Protein AF-A0AAV2GQ13-F1 (afdb_monomer)

Solvent-accessible surface area (backbone atoms only — not comparable to full-atom values): 5061 Å² total; per-residue (Å²): 142,62,77,64,59,57,55,53,52,53,50,52,58,65,60,68,72,74,78,79,79,81,74,79,75,75,78,78,60,85,71,58,46,65,40,53,84,94,63,47,54,60,59,53,18,54,78,59,78,42,50,54,66,58,43,45,67,63,28,78,90,59,55,64,94,68,63,49,62,70,42,75,39,45,69,79,88,128

Secondary structure (DSSP, 8-state):
--THHHHHHHHHHHHTTS-----------SS-EEPPTT--HHHHHHHTT--HHHHHHH-TT--GGG--TT-EE-----

Structure (mmCIF, N/CA/C/O backbone):
data_AF-A0AAV2GQ13-F1
#
_entry.id   AF-A0AAV2GQ13-F1
#
loop_
_atom_site.group_PDB
_atom_site.id
_atom_site.type_symbol
_atom_site.label_atom_id
_atom_site.label_alt_id
_atom_site.label_comp_id
_atom_site.label_asym_id
_atom_site.label_entity_id
_atom_site.label_seq_id
_atom_site.pdbx_PDB_ins_code
_atom_site.Cartn_x
_atom_site.Cartn_y
_atom_site.Cartn_z
_atom_site.occupancy
_atom_site.B_iso_or_equiv
_atom_site.auth_seq_id
_atom_site.auth_comp_id
_atom_site.auth_asym_id
_atom_site.auth_atom_id
_atom_site.pdbx_PDB_model_num
ATOM 1 N N . MET A 1 1 ? 36.605 -26.415 43.197 1.00 57.62 1 MET A N 1
ATOM 2 C CA . MET A 1 1 ? 35.569 -25.662 42.454 1.00 57.62 1 MET A CA 1
ATOM 3 C C . MET A 1 1 ? 36.271 -24.871 41.346 1.00 57.62 1 MET A C 1
ATOM 5 O O . MET A 1 1 ? 36.599 -23.707 41.521 1.00 57.62 1 MET A O 1
ATOM 9 N N . GLY A 1 2 ? 36.705 -25.572 40.295 1.00 49.69 2 GLY A N 1
ATOM 10 C CA . GLY A 1 2 ? 37.746 -25.113 39.369 1.00 49.69 2 GLY A CA 1
ATOM 11 C C . GLY A 1 2 ? 37.212 -24.317 38.181 1.00 49.69 2 GLY A C 1
ATOM 12 O O . GLY A 1 2 ? 36.034 -24.400 37.833 1.00 49.69 2 GLY A O 1
ATOM 13 N N . LYS A 1 3 ? 38.119 -23.557 37.568 1.00 55.47 3 LYS A N 1
ATOM 14 C CA . LYS A 1 3 ? 38.000 -22.611 36.439 1.00 55.47 3 LYS A CA 1
ATOM 15 C C . LYS A 1 3 ? 37.317 -23.164 35.169 1.00 55.47 3 LYS A C 1
ATOM 17 O O . LYS A 1 3 ? 37.098 -22.434 34.205 1.00 55.47 3 LYS A O 1
ATOM 22 N N . ASP A 1 4 ? 36.959 -24.437 35.186 1.00 60.28 4 ASP A N 1
ATOM 23 C CA . ASP A 1 4 ? 36.385 -25.224 34.096 1.00 60.28 4 ASP A CA 1
ATOM 24 C C . ASP A 1 4 ? 34.877 -24.955 33.954 1.00 60.28 4 ASP A C 1
ATOM 26 O O . ASP A 1 4 ? 34.357 -24.859 32.844 1.00 60.28 4 ASP A O 1
ATOM 30 N N . ASN A 1 5 ? 34.203 -24.680 35.077 1.00 50.81 5 ASN A N 1
ATOM 31 C CA . ASN A 1 5 ? 32.787 -24.296 35.114 1.00 50.81 5 ASN A CA 1
ATOM 32 C C . ASN A 1 5 ? 32.561 -22.877 34.568 1.00 50.81 5 ASN A C 1
ATOM 34 O O . ASN A 1 5 ? 31.524 -22.599 33.981 1.00 50.81 5 ASN A O 1
ATOM 38 N N . LEU A 1 6 ? 33.550 -21.984 34.711 1.00 58.53 6 LEU A N 1
ATOM 39 C CA . LEU A 1 6 ? 33.480 -20.613 34.193 1.00 58.53 6 LEU A CA 1
ATOM 40 C C . LEU A 1 6 ? 33.593 -20.584 32.662 1.00 58.53 6 LEU A C 1
ATOM 42 O O . LEU A 1 6 ? 32.888 -19.822 32.011 1.00 58.53 6 LEU A O 1
ATOM 46 N N . LYS A 1 7 ? 34.424 -21.462 32.081 1.00 59.88 7 LYS A N 1
ATOM 47 C CA . LYS A 1 7 ? 34.522 -21.639 30.623 1.00 59.88 7 LYS A CA 1
ATOM 48 C C . LYS A 1 7 ? 33.237 -22.222 30.035 1.00 59.88 7 LYS A C 1
ATOM 50 O O . LYS A 1 7 ? 32.793 -21.760 28.990 1.00 59.88 7 LYS A O 1
ATOM 55 N N . PHE A 1 8 ? 32.628 -23.189 30.725 1.00 61.19 8 PHE A N 1
ATOM 56 C CA . PHE A 1 8 ? 31.352 -23.783 30.318 1.00 61.19 8 PHE A CA 1
ATOM 57 C C . PHE A 1 8 ? 30.193 -22.778 30.391 1.00 61.19 8 PHE A C 1
ATOM 59 O O . PHE A 1 8 ? 29.415 -22.673 29.448 1.00 61.19 8 PHE A O 1
ATOM 66 N N . VAL A 1 9 ? 30.118 -21.981 31.463 1.00 62.12 9 VAL A N 1
ATOM 67 C CA . VAL A 1 9 ? 29.092 -20.935 31.635 1.00 62.12 9 VAL A CA 1
ATOM 68 C C . VAL A 1 9 ? 29.252 -19.806 30.606 1.00 62.12 9 VAL A C 1
ATOM 70 O O . VAL A 1 9 ? 28.258 -19.330 30.062 1.00 62.12 9 VAL A O 1
ATOM 73 N N . MET A 1 10 ? 30.486 -19.418 30.267 1.00 62.34 10 MET A N 1
ATOM 74 C CA . MET A 1 10 ? 30.754 -18.388 29.253 1.00 62.34 10 MET A CA 1
ATOM 75 C C . MET A 1 10 ? 30.450 -18.877 27.824 1.00 62.34 10 MET A C 1
ATOM 77 O O . MET A 1 10 ? 29.993 -18.095 26.995 1.00 62.34 10 MET A O 1
ATOM 81 N N . LEU A 1 11 ? 30.630 -20.176 27.547 1.00 58.44 11 LEU A N 1
ATOM 82 C CA . LEU A 1 11 ? 30.262 -20.800 26.270 1.00 58.44 11 LEU A CA 1
ATOM 83 C C . LEU A 1 11 ? 28.735 -20.865 26.089 1.00 58.44 11 LEU A C 1
ATOM 85 O O . LEU A 1 11 ? 28.229 -20.562 25.013 1.00 58.44 11 LEU A O 1
ATOM 89 N N . ILE A 1 12 ? 27.995 -21.199 27.151 1.00 62.25 12 ILE A N 1
ATOM 90 C CA . ILE A 1 12 ? 26.524 -21.249 27.130 1.00 62.25 12 ILE A CA 1
ATOM 91 C C . ILE A 1 12 ? 25.925 -19.842 26.935 1.00 62.25 12 ILE A C 1
ATOM 93 O O . ILE A 1 12 ? 24.968 -19.687 26.178 1.00 62.25 12 ILE A O 1
ATOM 97 N N . LEU A 1 13 ? 26.523 -18.802 27.532 1.00 60.78 13 LEU A N 1
ATOM 98 C CA . LEU A 1 13 ? 26.101 -17.403 27.353 1.00 60.78 13 LEU A CA 1
ATOM 99 C C . LEU A 1 13 ? 26.390 -16.842 25.947 1.00 60.78 13 LEU A C 1
ATOM 101 O O . LEU A 1 13 ? 25.610 -16.032 25.453 1.00 60.78 13 LEU A O 1
ATOM 105 N N . LEU A 1 14 ? 27.467 -17.278 25.285 1.00 59.31 14 LEU A N 1
ATOM 106 C CA . LEU A 1 14 ? 27.800 -16.851 23.916 1.00 59.31 14 LEU A CA 1
ATOM 107 C C . LEU A 1 14 ? 26.949 -17.545 22.841 1.00 59.31 14 LEU A C 1
ATOM 109 O O . LEU A 1 14 ? 26.661 -16.943 21.811 1.00 59.31 14 LEU A O 1
ATOM 113 N N . VAL A 1 15 ? 26.519 -18.787 23.079 1.00 60.62 15 VAL A N 1
ATOM 114 C CA . VAL A 1 15 ? 25.640 -19.529 22.155 1.00 60.62 15 VAL A CA 1
ATOM 115 C C . VAL A 1 15 ? 24.167 -19.128 22.338 1.00 60.62 15 VAL A C 1
ATOM 117 O O . VAL A 1 15 ? 23.412 -19.099 21.368 1.00 60.62 15 VAL A O 1
ATOM 120 N N . GLY A 1 16 ? 23.760 -18.751 23.557 1.00 56.19 16 GLY A N 1
ATOM 121 C CA . GLY A 1 16 ? 22.381 -18.365 23.883 1.00 56.19 16 GLY A CA 1
ATOM 122 C C . GLY A 1 16 ? 21.899 -17.024 23.308 1.00 56.19 16 GLY A C 1
ATOM 123 O O . GLY A 1 16 ? 20.696 -16.780 23.302 1.00 56.19 16 GLY A O 1
ATOM 124 N N . LEU A 1 17 ? 22.793 -16.168 22.796 1.00 57.62 17 LEU A N 1
ATOM 125 C CA . LEU A 1 17 ? 22.450 -14.837 22.260 1.00 57.62 17 LEU A CA 1
ATOM 126 C C . LEU A 1 17 ? 22.148 -14.829 20.742 1.00 57.62 17 LEU A C 1
ATOM 128 O O . LEU A 1 17 ? 21.874 -13.775 20.180 1.00 57.62 17 LEU A O 1
ATOM 132 N N . LEU A 1 18 ? 22.197 -15.973 20.048 1.00 56.47 18 LEU A N 1
ATOM 133 C CA . LEU A 1 18 ? 22.131 -16.015 18.574 1.00 56.47 18 LEU A CA 1
ATOM 134 C C . LEU A 1 18 ? 20.793 -16.479 17.972 1.00 56.47 18 LEU A C 1
ATOM 136 O O . LEU A 1 18 ? 20.733 -16.733 16.772 1.00 56.47 18 LEU A O 1
ATOM 140 N N . ILE A 1 19 ? 19.709 -16.588 18.747 1.00 64.25 19 ILE A N 1
ATOM 141 C CA . ILE A 1 19 ? 18.452 -17.195 18.256 1.00 64.25 19 ILE A CA 1
ATOM 142 C C . ILE A 1 19 ? 17.184 -16.400 18.574 1.00 64.25 19 ILE A C 1
ATOM 144 O O . ILE A 1 19 ? 16.153 -16.960 18.926 1.00 64.25 19 ILE A O 1
ATOM 148 N N . THR A 1 20 ? 17.211 -15.086 18.358 1.00 57.72 20 THR A N 1
ATOM 149 C CA . THR A 1 20 ? 15.973 -14.289 18.282 1.00 57.72 20 THR A CA 1
ATOM 150 C C . THR A 1 20 ? 15.867 -13.575 16.938 1.00 57.72 20 THR A C 1
ATOM 152 O O . THR A 1 20 ? 15.759 -12.354 16.868 1.00 57.72 20 THR A O 1
ATOM 155 N N . SER A 1 21 ? 15.936 -14.332 15.841 1.00 65.44 21 SER A N 1
ATOM 156 C CA . SER A 1 21 ? 15.475 -13.818 14.548 1.00 65.44 21 SER A CA 1
ATOM 157 C C . SER A 1 21 ? 13.957 -13.969 14.492 1.00 65.44 21 SER A C 1
ATOM 159 O O . SER A 1 21 ? 13.453 -15.030 14.130 1.00 65.44 21 SER A O 1
ATOM 161 N N . SER A 1 22 ? 13.222 -12.920 14.867 1.00 66.81 22 SER A N 1
ATOM 162 C CA . SER A 1 22 ? 11.802 -12.801 14.529 1.00 66.81 22 SER A CA 1
ATOM 163 C C . SER A 1 22 ? 11.709 -12.604 13.019 1.00 66.81 22 SER A C 1
ATOM 165 O O . SER A 1 22 ? 11.773 -11.481 12.524 1.00 66.81 22 SER A O 1
ATOM 167 N N . ALA A 1 23 ? 11.645 -13.700 12.263 1.00 63.47 23 ALA A N 1
ATOM 168 C CA . ALA A 1 23 ? 11.340 -13.628 10.846 1.00 63.47 23 ALA A CA 1
ATOM 169 C C . ALA A 1 23 ? 9.911 -13.090 10.722 1.00 63.47 23 ALA A C 1
ATOM 17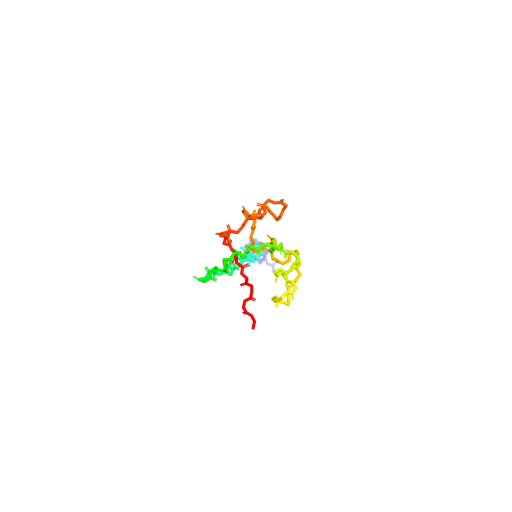1 O O . ALA A 1 23 ? 8.953 -13.802 11.015 1.00 63.47 23 ALA A O 1
ATOM 172 N N . ALA A 1 24 ? 9.773 -11.820 10.334 1.00 63.69 24 ALA A N 1
ATOM 173 C CA . ALA A 1 24 ? 8.495 -11.282 9.903 1.00 63.69 24 ALA A CA 1
ATOM 174 C C . ALA A 1 24 ? 8.042 -12.130 8.713 1.00 63.69 24 ALA A C 1
ATOM 176 O O . ALA A 1 24 ? 8.610 -12.056 7.621 1.00 63.69 24 ALA A O 1
ATOM 177 N N . THR A 1 25 ? 7.074 -13.011 8.939 1.00 61.03 25 THR A N 1
ATOM 178 C CA . THR A 1 25 ? 6.446 -13.780 7.875 1.00 61.03 25 THR A CA 1
ATOM 179 C C . THR A 1 25 ? 5.728 -12.780 6.988 1.00 61.03 25 THR A C 1
ATOM 181 O O . THR A 1 25 ? 4.673 -12.276 7.369 1.00 61.03 25 THR A O 1
ATOM 184 N N . LYS A 1 26 ? 6.299 -12.463 5.819 1.00 59.00 26 LYS A N 1
ATOM 185 C CA . LYS A 1 26 ? 5.545 -11.792 4.760 1.00 59.00 26 LYS A CA 1
ATOM 186 C C . LYS A 1 26 ? 4.284 -12.619 4.526 1.00 59.00 26 LYS A C 1
ATOM 188 O O . LYS A 1 26 ? 4.375 -13.778 4.119 1.00 59.00 26 LYS A O 1
ATOM 193 N N . LYS A 1 27 ? 3.123 -12.040 4.835 1.00 66.25 27 LYS A N 1
ATOM 194 C CA . LYS A 1 27 ? 1.825 -12.599 4.470 1.00 66.25 27 LYS A CA 1
ATOM 195 C C . LYS A 1 27 ? 1.854 -12.779 2.953 1.00 66.25 27 LYS A C 1
ATOM 197 O O . LYS A 1 27 ? 2.013 -11.811 2.217 1.00 66.25 27 LYS A O 1
ATOM 202 N N . 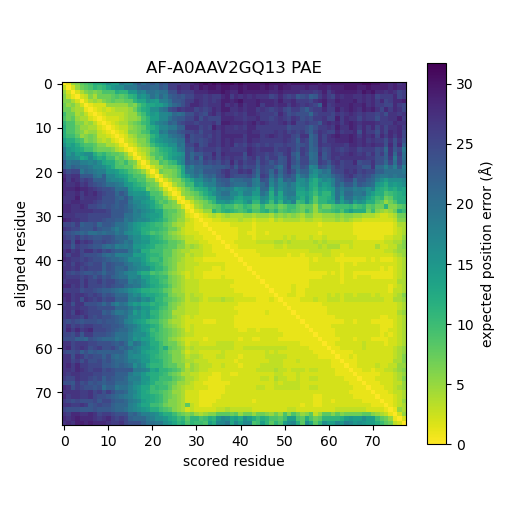ASN A 1 28 ? 1.814 -14.025 2.487 1.00 66.00 28 ASN A N 1
ATOM 203 C CA . ASN A 1 28 ? 1.822 -14.296 1.056 1.00 66.00 28 ASN A CA 1
ATOM 204 C C . ASN A 1 28 ? 0.473 -13.853 0.490 1.00 66.00 28 ASN A C 1
ATOM 206 O O . ASN A 1 28 ? -0.547 -14.492 0.749 1.00 66.00 28 ASN A O 1
ATOM 210 N N . CYS A 1 29 ? 0.473 -12.767 -0.276 1.00 84.06 29 CYS A N 1
ATOM 211 C CA . CYS A 1 29 ? -0.700 -12.285 -0.995 1.00 84.06 29 CYS A CA 1
ATOM 212 C C . CYS A 1 29 ? -0.944 -13.208 -2.184 1.00 84.06 29 CYS A C 1
ATOM 214 O O . CYS A 1 29 ? -0.464 -12.953 -3.287 1.00 84.06 29 CYS A O 1
ATOM 216 N N . SER A 1 30 ? -1.605 -14.337 -1.927 1.00 78.62 30 SER A N 1
ATOM 217 C CA . SER A 1 30 ? -1.901 -15.310 -2.984 1.00 78.62 30 SER A CA 1
ATOM 218 C C . SER A 1 30 ? -2.893 -14.732 -3.990 1.00 78.62 30 SER A C 1
ATOM 220 O O . SER A 1 30 ? -2.716 -14.941 -5.185 1.00 78.62 30 SER A O 1
ATOM 222 N N . ASP A 1 31 ? -3.837 -13.914 -3.510 1.00 85.88 31 ASP A N 1
ATOM 223 C CA . ASP A 1 31 ? -4.850 -13.250 -4.325 1.00 85.88 31 ASP A CA 1
ATOM 224 C C . ASP A 1 31 ? -4.817 -11.733 -4.082 1.00 85.88 31 ASP A C 1
ATOM 226 O O . ASP A 1 31 ? -5.311 -11.259 -3.056 1.00 85.88 31 ASP A O 1
ATOM 230 N N . PRO A 1 32 ? -4.189 -10.949 -4.977 1.00 91.38 32 PRO A N 1
ATOM 231 C CA . PRO A 1 32 ? -4.163 -9.504 -4.835 1.00 91.38 32 PRO A CA 1
ATOM 232 C C . PRO A 1 32 ? -5.528 -8.899 -5.168 1.00 91.38 32 PRO A C 1
ATOM 234 O O . PRO A 1 32 ? -6.151 -9.245 -6.174 1.00 91.38 32 PRO A O 1
ATOM 237 N N . TYR A 1 33 ? -5.935 -7.921 -4.369 1.00 94.12 33 TYR A N 1
ATOM 238 C CA . TYR A 1 33 ? -7.034 -7.027 -4.695 1.00 94.12 33 TYR A CA 1
ATOM 239 C C . TYR A 1 33 ? -6.649 -6.121 -5.864 1.00 94.12 33 TYR A C 1
ATOM 241 O O . TYR A 1 33 ? -5.527 -5.612 -5.909 1.00 94.12 33 TYR A O 1
ATOM 249 N N . VAL A 1 34 ? -7.565 -5.926 -6.810 1.00 96.00 34 VAL A N 1
ATOM 250 C CA . VAL A 1 34 ? -7.354 -5.055 -7.969 1.00 96.00 34 VAL A CA 1
ATOM 251 C C . VAL A 1 34 ? -8.152 -3.781 -7.755 1.00 96.00 34 VAL A C 1
ATOM 253 O O . VAL A 1 34 ? -9.373 -3.837 -7.695 1.00 96.00 34 VAL A O 1
ATOM 256 N N . VAL A 1 35 ? -7.445 -2.658 -7.663 1.00 96.94 35 VAL A N 1
ATOM 257 C CA . VAL A 1 35 ? -8.031 -1.337 -7.410 1.00 96.94 35 VAL A CA 1
ATOM 258 C C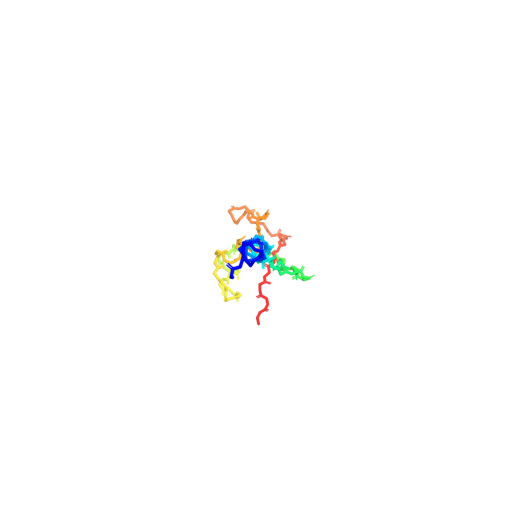 . VAL A 1 35 ? -9.017 -0.965 -8.514 1.00 96.94 35 VAL A C 1
ATOM 260 O O . VAL A 1 35 ? -8.677 -1.049 -9.702 1.00 96.94 35 VAL A O 1
ATOM 263 N N . GLU A 1 36 ? -10.204 -0.518 -8.122 1.00 96.88 36 GLU A N 1
ATOM 264 C CA . GLU A 1 36 ? -11.252 -0.048 -9.025 1.00 96.88 36 GLU A CA 1
ATOM 265 C C . GLU A 1 36 ? -11.186 1.477 -9.248 1.00 96.88 36 GLU A C 1
ATOM 267 O O . GLU A 1 36 ? -10.408 2.208 -8.628 1.00 96.88 36 GLU A O 1
ATOM 272 N N . ASP A 1 37 ? -11.976 1.980 -10.199 1.00 96.50 37 ASP A N 1
ATOM 273 C CA . ASP A 1 37 ? -12.044 3.416 -10.482 1.00 96.50 37 ASP A CA 1
ATOM 274 C C . ASP A 1 37 ? -12.657 4.206 -9.313 1.00 96.50 37 ASP A C 1
ATOM 276 O O . ASP A 1 37 ? -13.672 3.817 -8.740 1.00 96.50 37 ASP A O 1
ATOM 280 N N . GLY A 1 38 ? -12.037 5.338 -8.960 1.00 93.75 38 GLY A N 1
ATOM 281 C CA . GLY A 1 38 ? -12.498 6.221 -7.879 1.00 93.75 38 GLY A CA 1
ATOM 282 C C . GLY A 1 38 ? -12.090 5.805 -6.457 1.00 93.75 38 GLY A C 1
ATOM 283 O O . GLY A 1 38 ? -12.417 6.505 -5.483 1.00 93.75 38 GLY A O 1
ATOM 284 N N . GLU A 1 39 ? -11.356 4.704 -6.320 1.00 96.00 39 GLU A N 1
ATOM 285 C CA . GLU A 1 39 ? -10.822 4.248 -5.043 1.00 96.00 39 GLU A CA 1
ATOM 286 C C . GLU A 1 39 ? -9.509 4.932 -4.657 1.00 96.00 39 GLU A C 1
ATOM 288 O O . GLU A 1 39 ? -8.739 5.419 -5.484 1.00 96.00 39 GLU A O 1
ATOM 293 N N . ASP A 1 40 ? -9.252 4.950 -3.355 1.00 96.56 40 ASP A N 1
ATOM 294 C CA . ASP A 1 40 ? -7.985 5.355 -2.764 1.00 96.56 40 ASP A CA 1
ATOM 295 C C . ASP A 1 40 ? -7.647 4.393 -1.617 1.00 96.56 40 ASP A C 1
ATOM 297 O O . ASP A 1 40 ? -8.509 3.653 -1.132 1.00 96.56 40 ASP A O 1
ATOM 301 N N . CYS A 1 41 ? -6.389 4.394 -1.170 1.00 96.69 41 CYS A N 1
ATOM 302 C CA . CYS A 1 41 ? -5.943 3.478 -0.120 1.00 96.69 41 CYS A CA 1
ATOM 303 C C . CYS A 1 41 ? -6.759 3.598 1.175 1.00 96.69 41 CYS A C 1
ATOM 305 O O . CYS A 1 41 ? -6.947 2.599 1.862 1.00 96.69 41 CYS A O 1
ATOM 307 N N . TYR A 1 42 ? -7.266 4.789 1.515 1.00 96.88 42 TYR A N 1
ATOM 308 C CA . TYR A 1 42 ? -8.050 4.979 2.734 1.00 96.88 42 TYR A CA 1
ATOM 309 C C . TYR A 1 42 ? -9.424 4.309 2.627 1.00 96.88 42 TYR A C 1
ATOM 311 O O . TYR A 1 42 ? -9.836 3.606 3.556 1.00 96.88 42 TYR A O 1
ATOM 319 N N . LYS A 1 43 ? -10.117 4.477 1.493 1.00 96.94 43 LYS A N 1
ATOM 320 C CA . LYS A 1 43 ? -11.394 3.795 1.227 1.00 96.94 43 LYS A CA 1
ATOM 321 C C . LYS A 1 43 ? -11.230 2.278 1.239 1.00 96.94 43 LYS A C 1
ATOM 323 O O . LYS A 1 43 ? -12.016 1.605 1.900 1.00 96.94 43 LYS A O 1
ATOM 328 N N . ILE A 1 44 ? -10.193 1.766 0.573 1.00 96.12 44 ILE A N 1
ATOM 329 C CA . ILE A 1 44 ? -9.907 0.326 0.504 1.00 96.12 44 ILE A CA 1
ATOM 330 C C . ILE A 1 44 ? -9.598 -0.217 1.903 1.00 96.12 44 ILE A C 1
ATOM 332 O O . ILE A 1 44 ? -10.235 -1.168 2.345 1.00 96.12 44 ILE A O 1
ATOM 336 N N . ALA A 1 45 ? -8.690 0.422 2.649 1.00 95.38 45 ALA A N 1
ATOM 337 C CA . ALA A 1 45 ? -8.351 -0.005 4.006 1.00 95.38 45 ALA A CA 1
ATOM 338 C C . ALA A 1 45 ? -9.592 -0.052 4.916 1.00 95.38 45 ALA A C 1
ATOM 340 O O . ALA A 1 45 ? -9.855 -1.058 5.576 1.00 95.38 45 ALA A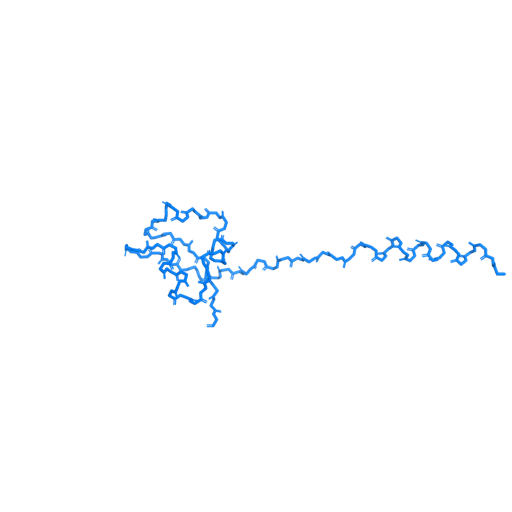 O 1
ATOM 341 N N . THR A 1 46 ? -10.414 1.001 4.871 1.00 95.12 46 THR A N 1
ATOM 342 C CA . THR A 1 46 ? -11.653 1.094 5.657 1.00 95.12 46 THR A CA 1
ATOM 343 C C . THR A 1 46 ? -12.657 0.006 5.269 1.00 95.12 46 THR A C 1
ATOM 345 O O . THR A 1 46 ? -13.234 -0.633 6.148 1.00 95.12 46 THR A O 1
ATOM 348 N N . ALA A 1 47 ? -12.852 -0.240 3.969 1.00 94.38 47 ALA A N 1
ATOM 349 C CA . ALA A 1 47 ? -13.756 -1.279 3.471 1.00 94.38 47 ALA A CA 1
ATOM 350 C C . ALA A 1 47 ? -13.330 -2.689 3.913 1.00 94.38 47 ALA A C 1
ATOM 352 O O . ALA A 1 47 ? -14.176 -3.553 4.143 1.00 94.38 47 ALA A O 1
ATOM 353 N N . HIS A 1 48 ? -12.025 -2.896 4.091 1.00 92.44 48 HIS A N 1
ATOM 354 C CA . HIS A 1 48 ? -11.430 -4.155 4.530 1.00 92.44 48 HIS A CA 1
ATOM 355 C C . HIS A 1 48 ? -11.111 -4.203 6.033 1.00 92.44 48 HIS A C 1
ATOM 357 O O . HIS A 1 48 ? -10.414 -5.109 6.478 1.00 92.44 48 HIS A O 1
ATOM 363 N N . ASN A 1 49 ? -11.668 -3.282 6.833 1.00 93.25 49 ASN A N 1
ATOM 364 C CA . ASN A 1 49 ? -11.503 -3.228 8.293 1.00 93.25 49 ASN A CA 1
ATOM 365 C C . ASN A 1 49 ? -10.033 -3.210 8.759 1.00 93.25 49 ASN A C 1
ATOM 367 O O . ASN A 1 49 ? -9.704 -3.778 9.800 1.00 93.25 49 ASN A O 1
ATOM 371 N N . MET A 1 50 ? -9.157 -2.542 8.009 1.00 91.62 50 MET A N 1
ATOM 372 C CA . MET A 1 50 ? -7.745 -2.364 8.348 1.00 91.62 50 MET A CA 1
ATOM 373 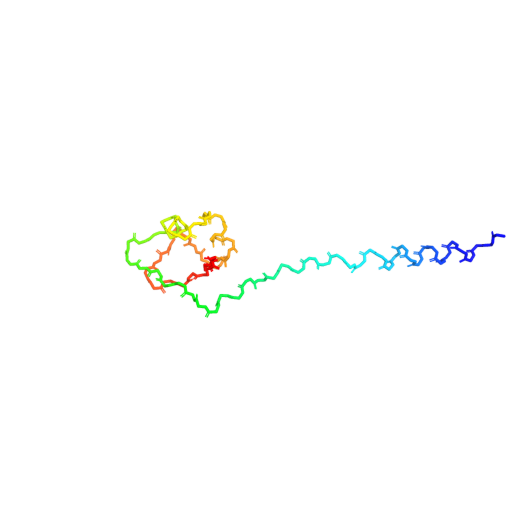C C . MET A 1 50 ? -7.368 -0.886 8.415 1.00 91.62 50 MET A C 1
ATOM 375 O O . MET A 1 50 ? -8.036 -0.021 7.840 1.00 91.62 50 MET A O 1
ATOM 379 N N . SER A 1 51 ? -6.285 -0.580 9.124 1.00 95.12 51 SER A N 1
ATOM 380 C CA . SER A 1 51 ? -5.715 0.764 9.104 1.00 95.12 51 SER A CA 1
ATOM 381 C C . SER A 1 51 ? -4.971 1.038 7.792 1.00 95.12 51 SER A C 1
ATOM 383 O O . SER A 1 51 ? -4.495 0.126 7.112 1.00 95.12 51 SER A O 1
ATOM 385 N N . LEU A 1 52 ? -4.837 2.322 7.442 1.00 94.88 52 LEU A N 1
ATOM 386 C CA . LEU A 1 52 ? -4.024 2.736 6.296 1.00 94.88 52 LEU A CA 1
ATOM 387 C C . LEU A 1 52 ? -2.558 2.305 6.466 1.00 94.88 52 LEU A C 1
ATOM 389 O O . LEU A 1 52 ? -1.956 1.827 5.513 1.00 94.88 52 LEU A O 1
ATOM 393 N N . GLU A 1 53 ? -2.008 2.411 7.679 1.00 94.19 53 GLU A N 1
ATOM 394 C CA . GLU A 1 53 ? -0.634 1.983 7.976 1.00 94.19 53 GLU A CA 1
ATOM 395 C C . GLU A 1 53 ? -0.434 0.476 7.794 1.00 94.19 53 GLU A C 1
ATOM 397 O O . GLU A 1 53 ? 0.599 0.062 7.268 1.00 94.19 53 GLU A O 1
ATOM 402 N N . GLU A 1 54 ? -1.407 -0.358 8.175 1.00 92.81 54 GLU A N 1
ATOM 403 C CA . GLU A 1 54 ? -1.348 -1.799 7.900 1.00 92.81 54 GLU A CA 1
ATOM 404 C C . GLU A 1 54 ? -1.356 -2.075 6.396 1.00 92.81 54 GLU A C 1
ATOM 406 O O . GLU A 1 54 ? -0.514 -2.834 5.910 1.00 92.81 54 GLU A O 1
ATOM 411 N N . LEU A 1 55 ? -2.246 -1.413 5.649 1.00 94.00 55 LEU A N 1
ATOM 412 C CA . LEU A 1 55 ? -2.303 -1.546 4.195 1.00 94.00 55 LEU A CA 1
ATOM 413 C C . LEU A 1 55 ? -0.971 -1.143 3.542 1.00 94.00 55 LEU A C 1
ATOM 415 O O . LEU A 1 55 ? -0.440 -1.884 2.714 1.00 94.00 55 LEU A O 1
ATOM 419 N N . GLU A 1 56 ? -0.407 0.004 3.916 1.00 93.88 56 GLU A N 1
ATOM 420 C CA . GLU A 1 56 ? 0.871 0.493 3.383 1.00 93.88 56 GLU A CA 1
ATOM 421 C C . GLU A 1 56 ? 2.042 -0.418 3.780 1.00 93.88 56 GLU A C 1
ATOM 423 O O . GLU A 1 56 ? 2.904 -0.719 2.953 1.00 93.88 56 GLU A O 1
ATOM 428 N N . SER A 1 57 ? 2.050 -0.935 5.012 1.00 92.00 57 SER A N 1
ATOM 429 C CA . SER A 1 57 ? 3.076 -1.871 5.488 1.00 92.00 57 SER A CA 1
ATOM 430 C C . SER A 1 57 ? 3.075 -3.188 4.703 1.00 92.00 57 SER A C 1
ATOM 432 O O . SER A 1 57 ? 4.140 -3.741 4.411 1.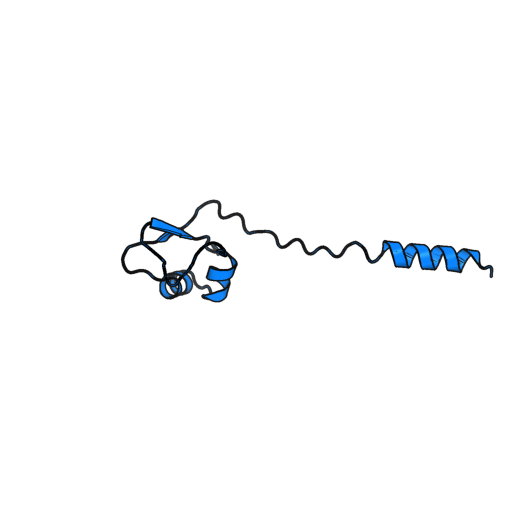00 92.00 57 SER A O 1
ATOM 434 N N . MET A 1 58 ? 1.893 -3.674 4.309 1.00 91.50 58 MET A N 1
ATOM 435 C CA . MET A 1 58 ? 1.745 -4.861 3.459 1.00 91.50 58 MET A CA 1
ATOM 436 C C . MET A 1 58 ? 2.123 -4.603 1.995 1.00 91.50 58 MET A C 1
ATOM 438 O O . MET A 1 58 ? 2.458 -5.548 1.278 1.00 91.50 58 MET A O 1
ATOM 442 N N . ASN A 1 59 ? 2.102 -3.343 1.554 1.00 93.38 59 ASN A N 1
ATOM 443 C CA . ASN A 1 59 ? 2.321 -2.931 0.168 1.00 93.38 59 ASN A CA 1
ATOM 444 C C . ASN A 1 59 ? 3.466 -1.906 0.045 1.00 93.38 59 ASN A C 1
ATOM 446 O O . ASN A 1 59 ? 3.250 -0.819 -0.491 1.00 93.38 59 ASN A O 1
ATOM 450 N N . PRO A 1 60 ? 4.701 -2.234 0.478 1.00 92.25 60 PRO A N 1
ATOM 451 C CA . PRO A 1 60 ? 5.806 -1.269 0.537 1.00 92.25 60 PRO A CA 1
ATOM 452 C C . PRO A 1 60 ? 6.225 -0.718 -0.836 1.00 92.25 60 PRO A C 1
ATOM 454 O O . PRO A 1 60 ? 6.862 0.329 -0.918 1.00 92.25 60 PRO A O 1
ATOM 457 N N . ASP A 1 61 ? 5.871 -1.421 -1.913 1.00 91.69 61 ASP A N 1
ATOM 458 C CA . ASP A 1 61 ? 6.158 -1.028 -3.294 1.00 91.69 61 ASP A CA 1
ATOM 459 C C . ASP A 1 61 ? 5.054 -0.141 -3.904 1.00 91.69 61 ASP A C 1
ATOM 461 O O . ASP A 1 61 ? 5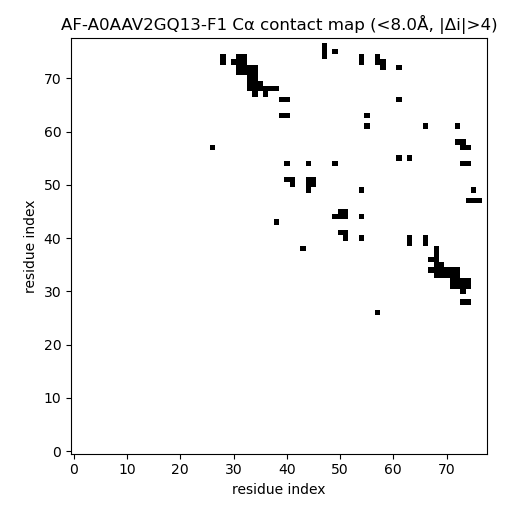.185 0.332 -5.037 1.00 91.69 61 ASP A O 1
ATOM 465 N N . VAL A 1 62 ? 3.960 0.097 -3.174 1.00 93.06 62 VAL A N 1
ATOM 466 C CA . VAL A 1 62 ? 2.826 0.903 -3.632 1.00 93.06 62 VAL A CA 1
ATOM 467 C C . VAL A 1 62 ? 2.882 2.291 -3.012 1.00 93.06 62 VAL A C 1
ATOM 469 O O . VAL A 1 62 ? 3.007 2.467 -1.807 1.00 93.06 62 VAL A O 1
ATOM 472 N N . ASN A 1 63 ? 2.737 3.309 -3.859 1.00 94.56 63 ASN A N 1
ATOM 473 C CA . ASN A 1 63 ? 2.578 4.686 -3.417 1.00 94.56 63 ASN A CA 1
ATOM 474 C C . ASN A 1 63 ? 1.093 5.061 -3.438 1.00 94.56 63 ASN A C 1
ATOM 476 O O . ASN A 1 63 ? 0.544 5.330 -4.508 1.00 94.56 63 ASN A O 1
ATOM 480 N N . CYS A 1 64 ? 0.467 5.139 -2.264 1.00 93.81 64 CYS A N 1
ATOM 481 C CA . CYS A 1 64 ? -0.953 5.465 -2.124 1.00 93.81 64 CYS A CA 1
ATOM 482 C C . CYS A 1 64 ? -1.354 6.823 -2.721 1.00 93.81 64 CYS A C 1
ATOM 484 O O . CYS A 1 64 ? -2.465 6.962 -3.226 1.00 93.81 64 CYS A O 1
ATOM 486 N N . ALA A 1 65 ? -0.447 7.806 -2.769 1.00 94.44 65 ALA A N 1
ATOM 487 C CA . ALA A 1 65 ? -0.713 9.097 -3.413 1.00 94.44 65 ALA A CA 1
ATOM 488 C C . ALA A 1 65 ? -0.753 9.018 -4.952 1.00 94.44 65 ALA A C 1
ATOM 490 O O . ALA A 1 65 ? -1.145 9.977 -5.616 1.00 94.44 65 ALA A O 1
ATOM 491 N N . LYS A 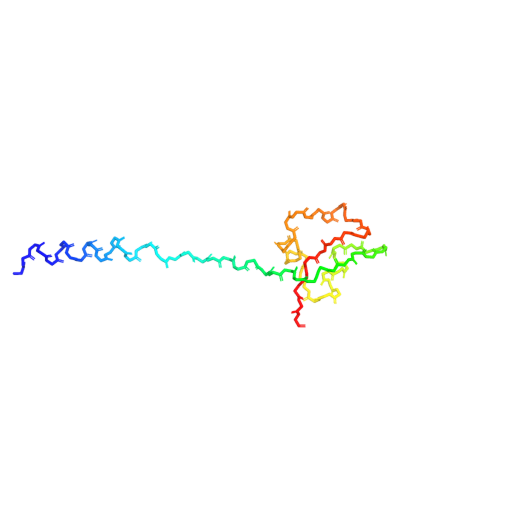1 66 ? -0.308 7.897 -5.528 1.00 95.75 66 LYS A N 1
ATOM 492 C CA . LYS A 1 66 ? -0.299 7.622 -6.970 1.00 95.75 66 LYS A CA 1
ATOM 493 C C . LYS A 1 66 ? -1.053 6.336 -7.303 1.00 95.75 66 LYS A C 1
ATOM 495 O O . LYS A 1 66 ? -0.774 5.733 -8.335 1.00 95.75 66 LYS A O 1
ATOM 500 N N . LEU A 1 67 ? -1.968 5.907 -6.434 1.00 96.44 67 LEU A N 1
ATOM 501 C CA . LEU A 1 67 ? -2.771 4.714 -6.666 1.00 96.44 67 LEU A CA 1
ATOM 502 C C . LEU A 1 67 ? -3.620 4.904 -7.926 1.00 96.44 67 LEU A C 1
ATOM 504 O O . LEU A 1 67 ? -4.225 5.959 -8.109 1.00 96.44 67 LEU A O 1
ATOM 508 N N . GLN A 1 68 ? -3.626 3.914 -8.810 1.00 96.25 68 GLN A N 1
ATOM 509 C CA . GLN A 1 68 ? -4.379 3.924 -10.062 1.00 96.25 68 GLN A CA 1
ATOM 510 C C . GLN A 1 68 ? -5.265 2.678 -10.162 1.00 96.25 68 GLN A C 1
ATOM 512 O O . GLN A 1 68 ? -4.882 1.620 -9.649 1.00 96.25 68 GLN A O 1
ATOM 517 N N . PRO A 1 69 ? -6.390 2.756 -10.894 1.00 96.88 69 PRO A N 1
ATOM 518 C CA . PRO A 1 69 ? -7.178 1.578 -11.230 1.00 96.88 69 PRO A CA 1
ATOM 519 C C . PRO A 1 69 ? -6.312 0.501 -11.895 1.00 96.88 69 PRO A C 1
ATOM 521 O O . PRO A 1 69 ? -5.436 0.796 -12.716 1.00 96.88 69 PRO A O 1
ATOM 524 N N . GLY A 1 70 ? -6.524 -0.756 -11.514 1.00 96.06 70 GLY A N 1
ATOM 525 C CA . GLY A 1 70 ? -5.716 -1.892 -11.957 1.00 96.06 70 GLY A CA 1
ATOM 526 C C . GLY A 1 70 ? -4.439 -2.137 -11.143 1.00 96.06 70 GLY A C 1
ATOM 527 O O . GLY A 1 70 ? -3.762 -3.144 -11.374 1.00 96.06 70 GLY A O 1
ATOM 528 N N . ASN A 1 71 ? -4.084 -1.265 -10.189 1.00 95.94 71 ASN A N 1
ATOM 529 C CA . ASN A 1 71 ? -3.037 -1.579 -9.214 1.00 95.94 71 ASN A CA 1
ATOM 530 C C . ASN A 1 71 ? -3.429 -2.794 -8.369 1.00 95.94 71 ASN A C 1
ATOM 532 O O . ASN A 1 71 ? -4.605 -3.064 -8.148 1.00 95.94 71 ASN A O 1
ATOM 536 N N . LYS A 1 72 ? -2.415 -3.535 -7.919 1.00 95.19 72 LYS A N 1
ATOM 537 C CA . LYS A 1 72 ? -2.584 -4.755 -7.135 1.00 95.19 72 LYS A CA 1
ATOM 538 C C . LYS A 1 72 ? -2.168 -4.497 -5.699 1.00 95.19 72 LYS A C 1
ATOM 540 O O . LYS A 1 72 ? -1.034 -4.079 -5.474 1.00 95.19 72 LYS A O 1
ATOM 545 N N . LEU A 1 73 ? -3.073 -4.768 -4.768 1.00 94.56 73 LEU A N 1
ATOM 546 C CA . LEU A 1 73 ? -2.851 -4.627 -3.337 1.00 94.56 73 LEU A CA 1
ATOM 547 C C . LEU A 1 73 ? -2.954 -5.977 -2.634 1.00 94.56 73 LEU A C 1
ATOM 549 O O . LEU A 1 73 ? -3.859 -6.775 -2.865 1.00 94.56 73 LEU A O 1
ATOM 553 N N . CYS A 1 74 ? -2.016 -6.205 -1.735 1.00 94.00 74 CYS A N 1
ATOM 554 C CA . CYS A 1 74 ? -2.102 -7.168 -0.660 1.00 94.00 74 CYS A CA 1
ATOM 555 C C . CYS A 1 74 ? -3.086 -6.678 0.396 1.00 94.00 74 CYS A C 1
ATOM 557 O O . CYS A 1 74 ? -2.860 -5.616 0.974 1.00 94.00 74 CYS A O 1
ATOM 559 N N . LEU A 1 75 ? -4.120 -7.464 0.684 1.00 91.00 75 LEU A N 1
ATOM 560 C CA . LEU A 1 75 ? -5.053 -7.198 1.775 1.00 91.00 75 LEU A CA 1
ATOM 561 C C . LEU A 1 75 ? -4.990 -8.324 2.809 1.00 91.00 75 LEU A C 1
ATOM 563 O O . LEU A 1 75 ? -4.738 -9.484 2.471 1.00 91.00 75 LEU A O 1
ATOM 567 N N . GLU A 1 76 ? -5.237 -7.984 4.069 1.00 80.44 76 GLU A N 1
ATOM 568 C CA . GLU A 1 76 ? -5.478 -8.969 5.118 1.00 80.44 76 GLU A CA 1
ATOM 569 C C . GLU A 1 76 ? -6.908 -9.493 4.942 1.00 80.44 76 GLU A C 1
ATOM 571 O O . GLU A 1 76 ? -7.876 -8.773 5.168 1.00 80.44 76 GLU A O 1
ATOM 576 N N . ILE A 1 77 ? -7.053 -10.739 4.489 1.00 66.00 77 ILE A N 1
ATOM 577 C CA . ILE A 1 77 ? -8.351 -11.421 4.496 1.00 66.00 77 ILE A CA 1
ATOM 578 C C . ILE A 1 77 ? -8.547 -11.968 5.915 1.00 66.00 77 ILE A C 1
ATOM 580 O O . ILE A 1 77 ? -7.847 -12.912 6.297 1.00 66.00 77 ILE A O 1
ATOM 584 N N . ASN A 1 78 ? -9.453 -11.366 6.688 1.00 57.41 78 ASN A N 1
ATOM 585 C CA . ASN A 1 78 ? -9.892 -11.871 7.993 1.00 57.41 78 ASN A CA 1
ATOM 586 C C . ASN A 1 78 ? -11.280 -12.508 7.904 1.00 57.41 78 ASN A C 1
ATOM 588 O O . ASN A 1 78 ? -12.153 -11.915 7.233 1.00 57.41 78 ASN A O 1
#

Nearest PDB structures (foldseek):
  5bum-assembly1_B  TM=8.663E-01  e=3.703E-04  Equisetum arvense
  5k2l-assembly1_A  TM=9.482E-01  e=1.132E-03  Volvox carteri f. nagariensis
  5jcd-assembly2_B  TM=8.861E-01  e=1.058E-02  Oryza sativa Japonica Group
  5jce-assembly1_A  TM=8.709E-01  e=1.609E-02  Oryza sativa Japonica Group
  5c8q-assembly1_B  TM=8.070E-01  e=3.721E-02  Pyricularia oryzae

pLDDT: mean 80.72, std 16.69, range [49.69, 96.94]

InterPro domains:
  IPR018392 LysM domain [PF01476] (33-75)
  IPR018392 LysM domain [PS51782] (31-75)
  IPR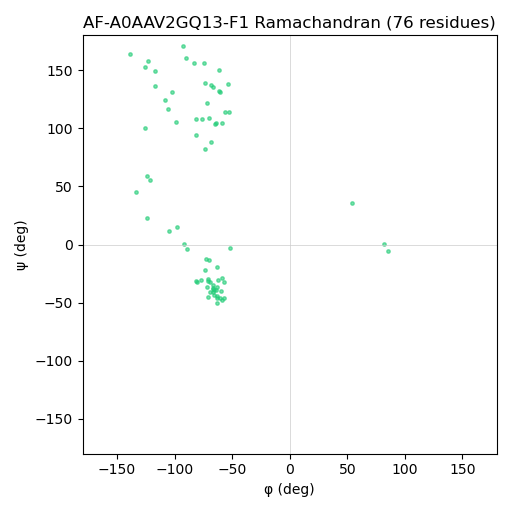018392 LysM domain [SM00257] (32-76)
  IPR018392 LysM domain [cd00118] (33-75)
  IPR036779 LysM domain superfamily [G3DSA:3.10.350.10] (29-75)
  IPR036779 LysM domain superfamily [SSF54106] (31-75)

Radius of gyration: 22.89 Å; Cα contacts (8 Å, |Δi|>4): 59; chains: 1; bounding box: 52×35×54 Å

Foldseek 3Di:
DDPVVVVVVVVCVVVVVPPPPPPPPLPPQPDWDFDAPPDFLCNVCVVQVHDSVVQCVSVVVDDRVPDDGRDTGRDDDD

Sequence (78 aa):
MGKDNLKFVMLILLVGLLITSSAATKKNCSDPYVVEDGEDCYKIATAHNMSLEELESMNPDVNCAKLQPGNKLCLEIN

Organism: NCBI:txid586398

Mean predicted aligned error: 12.33 Å